Protein AF-A0A3C0QIT4-F1 (afdb_monomer_lite)

Foldseek 3Di:
DDPAAEAEFEAFEDVRVVVVVVVCVVDVRHHYYYDYPDPDGHFDPVCVVCCVVVVDVDDD

Structure (mmCIF, N/CA/C/O backbone):
data_AF-A0A3C0QIT4-F1
#
_entry.id   AF-A0A3C0QIT4-F1
#
loop_
_atom_site.group_PDB
_atom_site.id
_atom_site.type_symbol
_atom_site.label_atom_id
_atom_site.label_alt_id
_atom_site.label_comp_id
_atom_site.label_asym_id
_atom_site.label_entity_id
_atom_site.label_seq_id
_atom_site.pdbx_PDB_ins_code
_atom_site.Cartn_x
_atom_site.Cartn_y
_atom_site.Cartn_z
_atom_site.occupancy
_atom_site.B_iso_or_equiv
_atom_site.auth_seq_id
_atom_site.auth_comp_id
_atom_site.auth_asym_id
_atom_site.auth_atom_id
_atom_site.pdbx_PDB_model_num
ATOM 1 N N . MET A 1 1 ? -21.354 -7.754 22.505 1.00 50.22 1 MET A N 1
ATOM 2 C CA . MET A 1 1 ? -20.290 -7.759 21.473 1.00 50.22 1 MET A CA 1
ATOM 3 C C . MET A 1 1 ? -19.789 -6.331 21.311 1.00 50.22 1 MET A C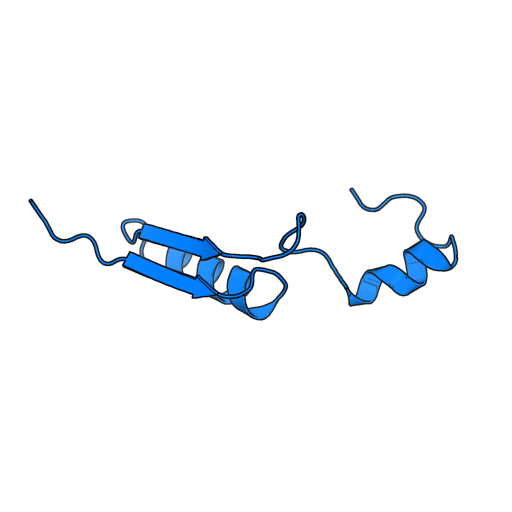 1
ATOM 5 O O . MET A 1 1 ? -20.600 -5.452 21.057 1.00 50.22 1 MET A O 1
ATO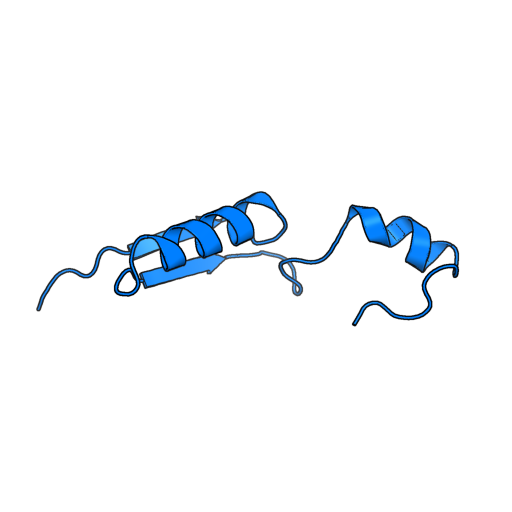M 9 N N . LYS A 1 2 ? -18.504 -6.058 21.571 1.00 56.62 2 LYS A N 1
ATOM 10 C CA . LYS A 1 2 ? -17.934 -4.702 21.460 1.00 56.62 2 LYS A CA 1
ATOM 11 C C . LYS A 1 2 ? -17.895 -4.319 19.975 1.00 56.62 2 LYS A C 1
ATOM 13 O O . LYS A 1 2 ? -17.275 -5.037 19.196 1.00 56.62 2 LYS A O 1
ATOM 18 N N . ASN A 1 3 ? -18.538 -3.215 19.591 1.00 68.81 3 ASN A N 1
ATOM 19 C CA . ASN A 1 3 ? -18.428 -2.650 18.243 1.00 68.81 3 ASN A CA 1
ATOM 20 C C . ASN A 1 3 ? -16.973 -2.237 17.992 1.00 68.81 3 ASN A C 1
ATOM 22 O O . ASN A 1 3 ? -16.550 -1.145 18.378 1.00 68.81 3 ASN A O 1
ATOM 26 N N . LYS A 1 4 ? -16.187 -3.126 17.379 1.00 79.00 4 LYS A N 1
ATOM 27 C CA . LYS A 1 4 ? -14.834 -2.803 16.934 1.00 79.00 4 LYS A CA 1
ATOM 28 C C . LYS A 1 4 ? -14.965 -1.731 15.855 1.00 79.00 4 LYS A C 1
ATOM 30 O O . LYS A 1 4 ? -15.694 -1.919 14.883 1.00 79.00 4 LYS A O 1
ATOM 35 N N . LYS A 1 5 ? -14.306 -0.584 16.041 1.00 91.06 5 LYS A N 1
ATOM 36 C CA . LYS A 1 5 ? -14.271 0.451 15.001 1.00 91.06 5 LYS A CA 1
ATOM 37 C C . LYS A 1 5 ? -13.662 -0.168 13.736 1.00 91.06 5 LYS A C 1
ATOM 39 O O . LYS A 1 5 ? -12.654 -0.872 13.821 1.00 91.06 5 LYS A O 1
ATOM 44 N N . ARG A 1 6 ? -14.287 0.092 12.589 1.00 95.56 6 ARG A N 1
ATOM 45 C CA . ARG A 1 6 ? -13.847 -0.379 11.274 1.00 95.56 6 ARG A CA 1
ATOM 46 C C . ARG A 1 6 ? -13.532 0.824 10.396 1.00 95.56 6 ARG A C 1
ATOM 48 O O . ARG A 1 6 ? -14.304 1.779 10.362 1.00 95.56 6 ARG A O 1
ATOM 55 N N . ILE A 1 7 ? -12.395 0.775 9.714 1.00 97.38 7 ILE A N 1
ATOM 56 C CA . ILE A 1 7 ? -11.944 1.791 8.766 1.00 97.38 7 ILE A CA 1
ATOM 57 C C . ILE A 1 7 ? -11.936 1.151 7.385 1.00 97.38 7 ILE A C 1
ATOM 59 O O . ILE A 1 7 ? -11.261 0.142 7.172 1.00 97.38 7 ILE A O 1
ATOM 63 N N . LEU A 1 8 ? -12.685 1.751 6.462 1.00 97.75 8 LEU A N 1
ATOM 64 C CA . LEU A 1 8 ? -12.702 1.349 5.066 1.00 97.75 8 LEU A CA 1
ATOM 65 C C . LEU A 1 8 ? -11.917 2.348 4.222 1.00 97.75 8 LEU A C 1
ATOM 67 O O . LEU A 1 8 ? -12.152 3.551 4.306 1.00 97.75 8 LEU A O 1
ATOM 71 N N . ILE A 1 9 ? -10.990 1.838 3.417 1.00 98.19 9 ILE A N 1
ATOM 72 C CA . ILE A 1 9 ? -10.126 2.630 2.545 1.00 98.19 9 ILE A CA 1
ATOM 73 C C . ILE A 1 9 ? -10.375 2.185 1.105 1.00 98.19 9 ILE A C 1
ATOM 75 O O . ILE A 1 9 ? -10.274 1.000 0.797 1.00 98.19 9 ILE A O 1
ATOM 79 N N . ILE A 1 10 ? -10.707 3.136 0.233 1.00 97.81 10 ILE A N 1
ATOM 80 C CA . ILE A 1 10 ? -10.904 2.898 -1.200 1.00 97.81 10 ILE A CA 1
ATOM 81 C C . ILE A 1 10 ? -9.681 3.441 -1.942 1.00 97.81 10 ILE A C 1
ATOM 83 O O . ILE A 1 10 ? -9.388 4.633 -1.864 1.00 97.81 10 ILE A O 1
ATOM 87 N N . GLY A 1 11 ? -8.965 2.552 -2.627 1.00 96.88 11 GLY A N 1
ATOM 88 C CA . GLY A 1 11 ? -7.655 2.795 -3.228 1.00 96.88 11 GLY A CA 1
ATOM 89 C C . GLY A 1 11 ? -6.512 2.284 -2.344 1.00 96.88 11 GLY A C 1
ATOM 90 O O . GLY A 1 11 ? -6.416 2.615 -1.164 1.00 96.88 11 GLY A O 1
ATOM 91 N N . GLY A 1 12 ? -5.622 1.484 -2.924 1.00 96.44 12 GLY A N 1
ATOM 92 C CA . GLY A 1 12 ? -4.550 0.737 -2.267 1.00 96.44 12 GLY A CA 1
ATOM 93 C C . GLY A 1 12 ? -3.148 1.012 -2.818 1.00 96.44 12 GLY A C 1
ATOM 94 O O . GLY A 1 12 ? -2.245 0.220 -2.567 1.00 96.44 12 GLY A O 1
ATOM 95 N N . ILE A 1 13 ? -2.925 2.110 -3.549 1.00 95.00 13 ILE A N 1
ATOM 96 C CA . ILE A 1 13 ? -1.579 2.470 -4.039 1.00 95.00 13 ILE A CA 1
ATOM 97 C C . ILE A 1 13 ? -0.782 3.226 -2.972 1.00 95.00 13 ILE A C 1
ATOM 99 O O . ILE A 1 13 ? -0.140 2.592 -2.142 1.00 95.00 13 ILE A O 1
ATOM 103 N N . ALA A 1 14 ? -0.806 4.561 -2.971 1.00 94.75 14 ALA A N 1
ATOM 104 C CA . ALA A 1 14 ? 0.105 5.364 -2.151 1.00 94.75 14 ALA A CA 1
ATOM 105 C C . ALA A 1 14 ? -0.588 5.883 -0.887 1.00 94.75 14 ALA A C 1
ATOM 107 O O . ALA A 1 14 ? -0.257 5.488 0.230 1.00 94.75 14 ALA A O 1
ATOM 108 N N . ALA A 1 15 ? -1.589 6.750 -1.054 1.00 96.38 15 ALA A N 1
ATOM 109 C CA . ALA A 1 15 ? -2.267 7.385 0.073 1.00 96.38 15 ALA A CA 1
ATOM 110 C C . ALA A 1 15 ? -3.051 6.374 0.924 1.00 96.38 15 ALA A C 1
ATOM 112 O O . ALA A 1 15 ? -2.990 6.430 2.151 1.00 96.38 15 ALA A O 1
ATOM 113 N N . GLY A 1 16 ? -3.740 5.421 0.289 1.00 97.06 16 GLY A N 1
ATOM 114 C CA . GLY A 1 16 ? -4.566 4.442 0.994 1.00 97.06 16 GLY A CA 1
ATOM 115 C C . GLY A 1 16 ? -3.768 3.503 1.897 1.00 97.06 16 GLY A C 1
ATOM 116 O O . GLY A 1 16 ? -4.077 3.368 3.079 1.00 97.06 16 GLY A O 1
ATOM 117 N N . THR A 1 17 ? -2.682 2.918 1.394 1.00 96.62 17 THR A N 1
ATOM 118 C CA . THR A 1 17 ? -1.782 2.064 2.192 1.00 96.62 17 THR A CA 1
ATOM 119 C C . THR A 1 17 ? -1.036 2.867 3.256 1.00 96.62 17 THR A C 1
ATOM 121 O O . THR A 1 17 ? -0.892 2.397 4.385 1.00 96.62 17 THR A O 1
ATOM 124 N N . SER A 1 18 ? -0.648 4.113 2.957 1.00 97.62 18 SER A N 1
ATOM 125 C CA . SER A 1 18 ? -0.059 5.038 3.937 1.00 97.62 18 SER A CA 1
ATOM 126 C C . SER A 1 18 ? -1.016 5.332 5.096 1.00 97.62 18 SER A C 1
ATOM 128 O O . SER A 1 18 ? -0.619 5.272 6.266 1.00 97.62 18 SER A O 1
ATOM 130 N N . ALA A 1 19 ? -2.288 5.598 4.787 1.00 97.88 19 ALA A N 1
ATOM 131 C CA . ALA A 1 19 ? -3.338 5.800 5.775 1.00 97.88 19 ALA A CA 1
ATOM 132 C C . ALA A 1 19 ? -3.574 4.524 6.593 1.00 97.88 19 ALA A C 1
ATOM 134 O O . ALA A 1 19 ? -3.534 4.578 7.821 1.00 97.88 19 ALA A O 1
ATOM 135 N N . ALA A 1 20 ? -3.709 3.367 5.937 1.00 97.69 20 ALA A N 1
ATOM 136 C CA . ALA A 1 20 ? -3.881 2.073 6.595 1.00 97.69 20 ALA A CA 1
ATOM 137 C C . ALA A 1 20 ? -2.745 1.777 7.586 1.00 97.69 20 ALA A C 1
ATOM 139 O O . ALA A 1 20 ? -2.991 1.450 8.750 1.00 97.69 20 ALA A O 1
ATOM 140 N N . ALA A 1 21 ? -1.495 1.967 7.158 1.00 97.56 21 ALA A N 1
ATOM 141 C CA . ALA A 1 21 ? -0.320 1.757 7.993 1.00 97.56 21 ALA A CA 1
ATOM 142 C C . ALA A 1 21 ? -0.304 2.707 9.201 1.00 97.56 21 ALA A C 1
ATOM 144 O O . ALA A 1 21 ? 0.023 2.299 10.319 1.00 97.56 21 ALA A O 1
ATOM 145 N N . LYS A 1 22 ? -0.689 3.978 9.012 1.00 98.06 22 LYS A N 1
ATOM 146 C CA . LYS A 1 22 ? -0.805 4.942 10.114 1.00 98.06 22 LYS A CA 1
ATOM 147 C C . LYS A 1 22 ? -1.925 4.565 11.085 1.00 98.06 22 LYS A C 1
ATOM 149 O O . LYS A 1 22 ? -1.704 4.649 12.292 1.00 98.06 22 LYS A O 1
ATOM 154 N N . CYS A 1 23 ? -3.081 4.134 10.582 1.00 97.12 23 CYS A N 1
ATOM 155 C CA . CYS A 1 23 ? -4.204 3.665 11.390 1.00 97.12 23 CYS A CA 1
ATOM 156 C C . CYS A 1 23 ? -3.809 2.455 12.241 1.00 97.12 23 CYS A C 1
ATOM 158 O O . CYS A 1 23 ? -4.035 2.487 13.449 1.00 97.12 23 CYS A O 1
ATOM 160 N N . ARG A 1 24 ? -3.135 1.452 11.657 1.00 96.81 24 ARG A N 1
ATOM 161 C CA . ARG A 1 24 ? -2.651 0.276 12.399 1.00 96.81 24 ARG A CA 1
ATOM 162 C C . ARG A 1 24 ? -1.686 0.664 13.520 1.00 96.81 24 ARG A C 1
ATOM 164 O O . ARG A 1 24 ? -1.862 0.202 14.637 1.00 96.81 24 ARG A O 1
ATOM 171 N N . ARG A 1 25 ? -0.727 1.564 13.257 1.00 97.94 25 ARG A N 1
ATOM 172 C CA . ARG A 1 25 ? 0.202 2.078 14.289 1.00 97.94 25 ARG A CA 1
ATOM 173 C C . ARG A 1 25 ? -0.487 2.879 15.396 1.00 97.94 25 ARG A C 1
ATOM 175 O O . ARG A 1 25 ? 0.078 3.044 16.468 1.00 97.94 25 ARG A O 1
ATOM 182 N N . LYS A 1 26 ? -1.658 3.461 15.122 1.00 97.31 26 LYS A N 1
ATOM 183 C CA . LYS A 1 26 ? -2.422 4.245 16.103 1.00 97.31 26 LYS A CA 1
ATOM 184 C C . LYS A 1 26 ? -3.373 3.393 16.932 1.00 97.31 26 LYS A C 1
ATOM 186 O O . LYS A 1 26 ? -3.675 3.779 18.056 1.00 97.31 26 LYS A O 1
ATOM 191 N N . ASN A 1 27 ? -3.872 2.294 16.380 1.00 96.00 27 ASN A N 1
ATOM 192 C CA . ASN A 1 27 ? -4.775 1.390 17.069 1.00 96.00 27 ASN A CA 1
ATOM 193 C C . ASN A 1 27 ? -4.625 -0.028 16.499 1.00 96.00 27 ASN A C 1
ATOM 195 O O . ASN A 1 27 ? -5.034 -0.308 15.373 1.00 96.00 27 ASN A O 1
ATOM 199 N N . GLU A 1 28 ? -4.069 -0.936 17.296 1.00 94.88 28 GLU A N 1
ATOM 200 C CA . GLU A 1 28 ? -3.863 -2.335 16.907 1.00 94.88 28 GLU A CA 1
ATOM 201 C C . GLU A 1 28 ? -5.161 -3.145 16.873 1.00 94.88 28 GLU A C 1
ATOM 203 O O . GLU A 1 28 ? -5.248 -4.162 16.189 1.00 94.88 28 GLU A O 1
ATOM 208 N N . GLU A 1 29 ? -6.214 -2.664 17.526 1.00 95.00 29 GLU A N 1
ATOM 209 C CA . GLU A 1 29 ? -7.495 -3.351 17.577 1.00 95.00 29 GLU A CA 1
ATOM 210 C C . GLU A 1 29 ? -8.430 -2.946 16.434 1.00 95.00 29 GLU A C 1
ATOM 212 O O . GLU A 1 29 ? -9.336 -3.707 16.104 1.00 95.00 29 GLU A O 1
ATOM 217 N N . VAL A 1 30 ? -8.234 -1.794 15.788 1.00 95.38 30 VAL A N 1
ATOM 218 C CA . VAL A 1 30 ? -9.129 -1.342 14.710 1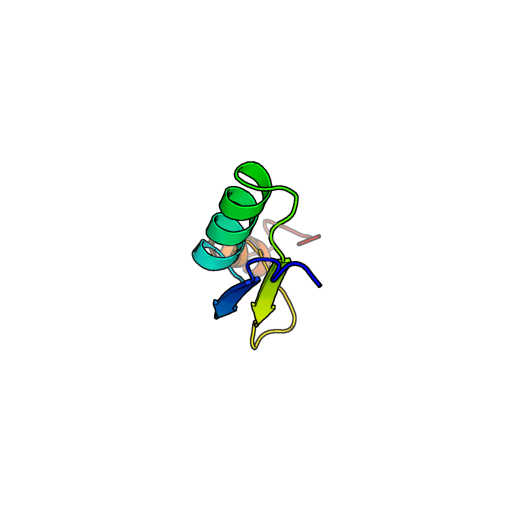.00 95.38 30 VAL A CA 1
ATOM 219 C C . VAL A 1 30 ? -9.088 -2.309 13.520 1.00 95.38 30 VAL A C 1
ATOM 221 O O . VAL A 1 30 ? -8.024 -2.796 13.117 1.00 95.38 30 VAL A O 1
ATOM 224 N N . GLU A 1 31 ? -10.253 -2.618 12.960 1.00 96.75 31 GLU A N 1
ATOM 225 C CA . GLU A 1 31 ? -10.337 -3.376 11.713 1.00 96.75 31 GLU A CA 1
ATOM 226 C C . GLU A 1 31 ? -10.099 -2.423 10.538 1.00 96.75 31 GLU A C 1
ATOM 228 O O . GLU A 1 31 ? -10.699 -1.350 10.480 1.00 96.75 31 GLU A O 1
ATOM 233 N N . ILE A 1 32 ? -9.210 -2.796 9.618 1.00 97.56 32 ILE A N 1
ATOM 234 C CA . ILE A 1 32 ? -8.837 -1.975 8.463 1.00 97.56 32 ILE A CA 1
ATOM 235 C C . ILE A 1 32 ? -9.028 -2.834 7.224 1.00 97.56 32 ILE A C 1
ATOM 237 O O . ILE A 1 32 ? -8.407 -3.889 7.116 1.00 97.56 32 ILE A O 1
ATOM 241 N N . VAL A 1 33 ? -9.874 -2.377 6.307 1.00 97.31 33 VAL A N 1
ATOM 242 C CA . VAL A 1 33 ? -10.144 -3.055 5.038 1.00 97.31 33 VAL A CA 1
ATOM 243 C C . VAL A 1 33 ? -9.827 -2.083 3.907 1.00 97.31 33 VAL A C 1
ATOM 245 O O . VAL A 1 33 ? -10.305 -0.948 3.910 1.00 97.31 33 VAL A O 1
ATOM 248 N N . ILE A 1 34 ? -8.995 -2.522 2.963 1.00 97.75 34 ILE A N 1
ATOM 249 C CA . ILE A 1 34 ? -8.621 -1.757 1.771 1.00 97.75 34 ILE A CA 1
ATOM 250 C C . ILE A 1 34 ? -9.260 -2.440 0.566 1.00 97.75 34 ILE A C 1
ATOM 252 O O . ILE A 1 34 ? -9.037 -3.631 0.358 1.00 97.75 34 ILE A O 1
ATOM 256 N N . TYR A 1 35 ? -10.020 -1.689 -0.226 1.00 97.62 35 TYR A N 1
ATOM 257 C CA . TYR A 1 35 ? -10.454 -2.123 -1.550 1.00 97.62 35 TYR A CA 1
ATOM 258 C C . TYR A 1 35 ? -9.616 -1.418 -2.609 1.00 97.62 35 TYR A C 1
ATOM 260 O O . TYR A 1 35 ? -9.584 -0.191 -2.667 1.00 97.62 35 TYR A O 1
ATOM 268 N N . GLU A 1 36 ? -8.961 -2.204 -3.453 1.00 97.06 36 GLU A N 1
ATOM 269 C CA . GLU A 1 36 ? -8.282 -1.750 -4.663 1.00 97.06 36 GLU A CA 1
ATOM 270 C C . GLU A 1 36 ? -8.906 -2.483 -5.853 1.00 97.06 36 GLU A C 1
ATOM 272 O O . GLU A 1 36 ? -9.265 -3.657 -5.750 1.00 97.06 36 GLU A O 1
ATOM 277 N N . LYS A 1 37 ? -9.094 -1.761 -6.957 1.00 96.31 37 LYS A N 1
ATOM 278 C CA . LYS A 1 37 ? -9.593 -2.303 -8.218 1.00 96.31 37 LYS A CA 1
ATOM 279 C C . LYS A 1 37 ? -8.533 -3.179 -8.880 1.00 96.31 37 LYS A C 1
ATOM 281 O O . LYS A 1 37 ? -8.867 -4.201 -9.478 1.00 96.31 37 LYS A O 1
ATOM 286 N N . ASP A 1 38 ? -7.280 -2.748 -8.810 1.00 93.12 38 ASP A N 1
ATOM 287 C CA . ASP A 1 38 ? -6.166 -3.426 -9.457 1.00 93.12 38 ASP A CA 1
ATOM 288 C C . ASP A 1 38 ? -5.659 -4.629 -8.645 1.00 93.12 38 ASP A C 1
ATOM 290 O O . ASP A 1 38 ? -5.852 -4.749 -7.436 1.00 93.12 38 ASP A O 1
ATOM 294 N N . LYS A 1 39 ? -4.967 -5.547 -9.330 1.00 92.81 39 LYS A N 1
ATOM 295 C CA . LYS A 1 39 ? -4.429 -6.778 -8.724 1.00 92.81 39 LYS A CA 1
ATOM 296 C C . LYS A 1 39 ? -3.314 -6.513 -7.705 1.00 92.81 39 LYS A C 1
ATOM 298 O O . LYS A 1 39 ? -3.090 -7.330 -6.815 1.00 92.81 39 LYS A O 1
ATOM 303 N N . TYR A 1 40 ? -2.587 -5.410 -7.869 1.00 91.44 40 TYR A N 1
ATOM 304 C CA . TYR A 1 40 ? -1.409 -5.077 -7.076 1.00 91.44 40 TYR A CA 1
ATOM 305 C C . TYR A 1 40 ? -1.674 -3.831 -6.237 1.00 91.44 40 TYR A C 1
ATOM 307 O O . TYR A 1 40 ? -2.197 -2.837 -6.733 1.00 91.44 40 TYR A O 1
ATOM 315 N N . ILE A 1 41 ? -1.252 -3.874 -4.976 1.00 93.75 41 ILE A N 1
ATOM 316 C CA . ILE A 1 41 ? -1.305 -2.742 -4.049 1.00 93.75 41 ILE A CA 1
ATOM 317 C C . ILE A 1 41 ? 0.111 -2.282 -3.714 1.00 93.75 41 ILE A C 1
ATOM 319 O O . ILE A 1 41 ? 1.064 -3.047 -3.838 1.00 93.75 41 ILE A O 1
ATOM 323 N N . SER A 1 42 ? 0.250 -1.044 -3.244 1.00 90.88 42 SER A N 1
ATOM 324 C CA . SER A 1 42 ? 1.506 -0.514 -2.698 1.00 90.88 42 SER A CA 1
ATOM 325 C C . SER A 1 42 ? 2.734 -0.595 -3.625 1.00 90.88 42 SER A C 1
ATOM 327 O O . SER A 1 42 ? 3.865 -0.613 -3.138 1.00 90.88 42 SER A O 1
ATOM 329 N N . TYR A 1 43 ? 2.548 -0.627 -4.946 1.00 90.44 43 TYR A N 1
ATOM 330 C CA . TYR A 1 43 ? 3.664 -0.637 -5.891 1.00 90.44 43 TYR A CA 1
ATOM 331 C C . TYR A 1 43 ? 4.144 0.785 -6.210 1.00 90.44 43 TYR A C 1
ATOM 333 O O . TYR A 1 43 ? 3.371 1.746 -6.250 1.00 90.44 43 TYR A O 1
ATOM 341 N N . GLY A 1 44 ? 5.449 0.926 -6.449 1.00 89.31 44 GLY A N 1
ATOM 342 C CA . GLY A 1 44 ? 6.067 2.206 -6.783 1.00 89.31 44 GLY A CA 1
ATOM 343 C C . GLY A 1 44 ? 5.797 2.609 -8.231 1.00 89.31 44 GLY A C 1
ATOM 344 O O . GLY A 1 44 ? 6.580 2.275 -9.117 1.00 89.31 44 GLY A O 1
ATOM 345 N N . THR A 1 45 ? 4.735 3.378 -8.478 1.00 89.44 45 THR A N 1
ATOM 346 C CA . THR A 1 45 ? 4.402 3.913 -9.815 1.00 89.44 45 THR A CA 1
ATOM 347 C C . THR A 1 45 ? 5.546 4.735 -10.416 1.00 89.44 45 THR A C 1
ATOM 349 O O . THR A 1 45 ? 5.852 4.597 -11.597 1.00 89.44 45 THR A O 1
ATOM 352 N N . CYS A 1 46 ? 6.253 5.515 -9.593 1.00 91.38 46 CYS A N 1
ATOM 353 C CA . CYS A 1 46 ? 7.433 6.284 -10.001 1.00 91.38 46 CYS A CA 1
ATOM 354 C C . CYS A 1 46 ? 8.611 5.403 -10.461 1.00 91.38 46 CYS A C 1
ATOM 356 O O . CYS A 1 46 ? 9.498 5.883 -11.161 1.00 91.38 46 CYS A O 1
ATOM 358 N N . GLY A 1 47 ? 8.634 4.125 -10.061 1.00 90.31 47 GLY A N 1
ATOM 359 C CA . GLY A 1 47 ? 9.648 3.143 -10.449 1.00 90.31 47 GLY A CA 1
ATOM 360 C C . GLY A 1 47 ? 9.411 2.523 -11.830 1.00 90.31 47 GLY A C 1
ATOM 361 O O . GLY A 1 47 ? 10.356 2.051 -12.462 1.00 90.31 47 GLY A O 1
ATOM 362 N N . LEU A 1 48 ? 8.171 2.558 -12.331 1.00 91.69 48 LEU A N 1
ATOM 363 C CA . LEU A 1 48 ? 7.787 1.903 -13.585 1.00 91.69 48 LEU A CA 1
ATOM 364 C C . LEU A 1 48 ? 8.591 2.368 -14.811 1.00 91.69 48 LEU A C 1
ATOM 366 O O . LEU A 1 48 ? 9.000 1.502 -15.586 1.00 91.69 48 LEU A O 1
ATOM 370 N N . PRO A 1 49 ? 8.908 3.666 -15.001 1.00 94.00 49 PRO A N 1
ATOM 371 C CA . PRO A 1 49 ? 9.727 4.092 -16.138 1.00 94.00 49 PRO A CA 1
ATOM 372 C C . PRO A 1 49 ? 11.122 3.444 -16.159 1.00 94.00 49 PRO A C 1
ATOM 374 O O . PRO A 1 49 ? 11.681 3.167 -17.222 1.00 94.00 49 PRO A O 1
ATOM 377 N N . TYR A 1 50 ? 11.692 3.152 -14.988 1.00 93.88 50 TYR A N 1
ATOM 378 C CA . TYR A 1 50 ? 12.994 2.492 -14.879 1.00 93.88 50 TYR A CA 1
ATOM 379 C C . TYR A 1 50 ? 12.923 0.997 -15.200 1.00 93.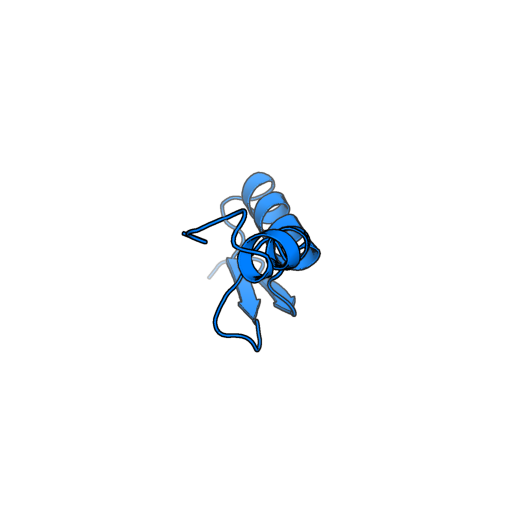88 50 TYR A C 1
ATOM 381 O O . TYR A 1 50 ? 13.881 0.444 -15.736 1.00 93.88 50 TYR A O 1
ATOM 389 N N . TYR A 1 51 ? 11.786 0.360 -14.914 1.00 92.88 51 TYR A N 1
ATOM 390 C CA . TYR A 1 51 ? 11.520 -1.013 -15.332 1.00 92.88 51 TYR A CA 1
ATOM 391 C C . TYR A 1 51 ? 11.340 -1.104 -16.852 1.00 92.88 51 TYR A C 1
ATOM 393 O O . TYR A 1 51 ? 12.025 -1.878 -17.512 1.00 92.88 51 TYR A O 1
ATOM 401 N N . VAL A 1 52 ? 10.504 -0.234 -17.431 1.00 93.44 52 VAL A N 1
ATOM 402 C CA . VAL A 1 52 ? 10.262 -0.197 -18.885 1.00 93.44 52 VAL A CA 1
ATOM 403 C C . VAL A 1 52 ? 11.541 0.126 -19.668 1.00 93.44 52 VAL A C 1
ATOM 405 O O . VAL A 1 52 ? 11.772 -0.444 -20.728 1.00 93.44 52 VAL A O 1
ATOM 408 N N . SER A 1 53 ? 12.410 0.992 -19.136 1.00 95.19 53 SER A N 1
ATOM 409 C C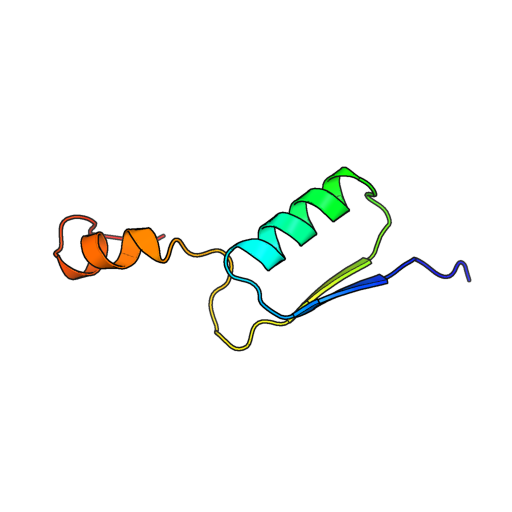A . SER A 1 53 ? 13.714 1.295 -19.753 1.00 95.19 53 SER A CA 1
ATOM 410 C C . SER A 1 53 ? 14.777 0.204 -19.565 1.00 95.19 53 SER A C 1
ATOM 412 O O . SER A 1 53 ? 15.908 0.378 -20.016 1.00 95.19 53 SER A O 1
ATOM 414 N N . GLY A 1 54 ? 14.465 -0.900 -18.878 1.00 94.00 54 GLY A N 1
ATOM 415 C CA . GLY A 1 54 ? 15.397 -2.001 -18.621 1.00 94.00 54 GLY A CA 1
ATOM 416 C C . GLY A 1 54 ? 16.497 -1.689 -17.598 1.00 94.00 54 GLY A C 1
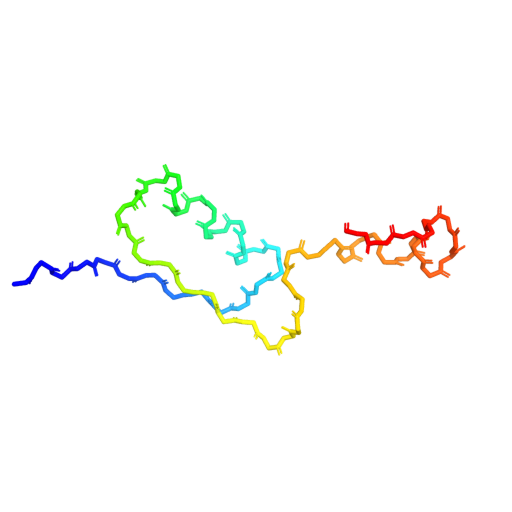ATOM 417 O O . GLY A 1 54 ? 17.350 -2.540 -17.340 1.00 94.00 54 GLY A O 1
ATOM 418 N N . LYS A 1 55 ? 16.483 -0.497 -16.981 1.00 93.81 55 LYS A N 1
ATOM 419 C CA . LYS A 1 55 ? 17.412 -0.122 -15.900 1.00 93.81 55 LYS A CA 1
ATOM 420 C C . LYS A 1 55 ? 17.141 -0.913 -14.621 1.00 93.81 55 LYS A C 1
ATOM 422 O O . LYS A 1 55 ? 18.073 -1.231 -13.889 1.00 93.81 55 LYS A O 1
ATOM 427 N N . ILE A 1 56 ? 15.877 -1.248 -14.369 1.00 92.69 56 ILE A N 1
ATOM 428 C CA . ILE A 1 56 ? 15.453 -2.159 -13.305 1.00 92.69 56 ILE A CA 1
ATOM 429 C C . ILE A 1 56 ? 14.960 -3.442 -13.964 1.00 92.69 56 ILE A C 1
ATOM 431 O O . ILE A 1 56 ? 14.011 -3.417 -14.738 1.00 92.69 56 ILE A O 1
ATOM 435 N N . LYS A 1 57 ? 15.606 -4.568 -13.653 1.00 86.38 57 LYS A N 1
ATOM 436 C CA . LYS A 1 57 ? 15.290 -5.862 -14.279 1.00 86.38 57 LYS A CA 1
ATOM 437 C C . LYS A 1 57 ? 14.112 -6.581 -13.629 1.00 86.38 57 LYS A C 1
ATOM 439 O O . LYS A 1 57 ? 13.432 -7.333 -14.311 1.00 86.38 57 LYS A O 1
ATOM 444 N N . ASN A 1 58 ? 13.868 -6.347 -12.339 1.00 81.56 58 ASN A N 1
ATOM 445 C CA . ASN A 1 58 ? 12.800 -6.994 -11.581 1.00 81.56 58 ASN A CA 1
ATOM 446 C C . ASN A 1 58 ? 12.123 -5.993 -10.641 1.00 81.56 58 ASN A C 1
ATOM 448 O O . ASN A 1 58 ? 12.799 -5.272 -9.908 1.00 81.56 58 ASN A O 1
ATOM 452 N N . ILE A 1 59 ? 10.792 -5.992 -10.663 1.00 70.12 59 ILE A N 1
ATOM 453 C CA . ILE A 1 59 ? 9.922 -5.449 -9.619 1.00 70.12 59 ILE A CA 1
ATOM 454 C C . ILE A 1 59 ? 9.459 -6.679 -8.837 1.00 70.12 59 ILE A C 1
ATOM 456 O O . ILE A 1 59 ? 8.572 -7.403 -9.279 1.00 70.12 59 ILE A O 1
ATOM 460 N N . ASN A 1 60 ? 10.179 -6.986 -7.759 1.00 58.06 60 ASN A N 1
ATOM 461 C CA . ASN A 1 60 ? 9.705 -7.905 -6.727 1.00 58.06 60 ASN A CA 1
ATOM 462 C C . ASN A 1 60 ? 9.056 -7.075 -5.625 1.00 58.06 60 ASN A C 1
ATOM 464 O O . ASN A 1 60 ? 9.690 -6.067 -5.233 1.00 58.06 60 ASN A O 1
#

Radius of gyration: 15.41 Å; chains: 1; bounding box: 38×15×41 Å

pLDDT: mean 91.6, std 10.25, range [50.22, 98.19]

Secondary structure (DSSP, 8-state):
-----EEEEE--SSHHHHHHHHHHHH-SSSEEEEE-SSS--S--GGGHHHHHTTSS----

Sequence (60 aa):
MKNKKRILIIGGIAAGTSAAAKCRRKNEEVEIVIYEKDKYISYGTCGLPYYVSGKIKNIN